Protein AF-A0A6G9YI70-F1 (afdb_monomer)

Secondary structure (DSSP, 8-state):
-------HHHHHHHHHHHHHHHHHHHHHHHHHHHHHHHH-S-S-SSHHHHHHHHHHHHHHHHHHHHHHHHHHHHHHHHHHHHHHHHHHHHHHHHHHHHHHHH--

Structure (mmCIF, N/CA/C/O backbone):
data_AF-A0A6G9YI70-F1
#
_entry.id   AF-A0A6G9YI70-F1
#
loop_
_atom_site.group_PDB
_atom_site.id
_atom_site.type_symbol
_atom_site.label_atom_id
_atom_site.label_alt_id
_atom_site.label_comp_id
_atom_site.label_asym_id
_atom_site.label_entity_id
_atom_site.label_seq_id
_atom_site.pdbx_PDB_ins_code
_atom_site.Cartn_x
_atom_site.Cartn_y
_atom_site.Cartn_z
_atom_site.occupancy
_atom_site.B_iso_or_equiv
_atom_site.auth_seq_id
_atom_site.auth_comp_id
_atom_site.auth_asym_id
_atom_site.auth_atom_id
_atom_site.pdbx_PDB_model_num
ATOM 1 N N . MET A 1 1 ? 35.871 8.168 -19.475 1.00 39.72 1 MET A N 1
ATOM 2 C CA . MET A 1 1 ? 34.399 8.209 -19.360 1.00 39.72 1 MET A CA 1
ATOM 3 C C . MET A 1 1 ? 33.957 6.850 -18.860 1.00 39.72 1 MET A C 1
ATOM 5 O O . MET A 1 1 ? 34.295 5.862 -19.496 1.00 39.72 1 MET A O 1
ATOM 9 N N . THR A 1 2 ? 33.308 6.770 -17.704 1.00 46.03 2 THR A N 1
ATOM 10 C CA . THR A 1 2 ? 32.694 5.522 -17.235 1.00 46.03 2 THR A CA 1
ATOM 11 C C . THR A 1 2 ? 31.414 5.303 -18.028 1.00 46.03 2 THR A C 1
ATOM 13 O O . THR A 1 2 ? 30.468 6.073 -17.879 1.00 46.03 2 THR A O 1
ATOM 16 N N . SER A 1 3 ? 31.412 4.303 -18.912 1.00 57.69 3 SER A N 1
ATOM 17 C CA . SER A 1 3 ? 30.183 3.831 -19.550 1.00 57.69 3 SER A CA 1
ATOM 18 C C . SER A 1 3 ? 29.286 3.262 -18.457 1.00 57.69 3 SER A C 1
ATOM 20 O O . SER A 1 3 ? 29.695 2.344 -17.747 1.00 57.69 3 SER A O 1
ATOM 22 N N . LEU A 1 4 ? 28.109 3.851 -18.268 1.00 60.78 4 LEU A N 1
ATOM 23 C CA . LEU A 1 4 ? 27.091 3.301 -17.385 1.00 60.78 4 LEU A CA 1
ATOM 24 C C . LEU A 1 4 ? 26.310 2.268 -18.200 1.00 60.78 4 LEU A C 1
ATOM 26 O O . LEU A 1 4 ? 25.411 2.637 -18.948 1.00 60.78 4 LEU A O 1
ATOM 30 N N . ASP A 1 5 ? 26.695 1.001 -18.084 1.00 69.88 5 ASP A N 1
ATOM 31 C CA . ASP A 1 5 ? 25.948 -0.110 -18.672 1.00 69.88 5 ASP A CA 1
ATOM 32 C C . ASP A 1 5 ? 24.808 -0.477 -17.711 1.00 69.88 5 ASP A C 1
ATOM 34 O O . ASP A 1 5 ? 25.028 -1.043 -16.636 1.00 69.88 5 ASP A O 1
ATOM 38 N N . VAL A 1 6 ? 23.597 -0.022 -18.027 1.00 74.69 6 VAL A N 1
ATOM 39 C CA . VAL A 1 6 ? 22.388 -0.293 -17.241 1.00 74.69 6 VAL A CA 1
ATOM 40 C C . VAL A 1 6 ? 21.609 -1.374 -17.962 1.00 74.69 6 VAL A C 1
ATOM 42 O O . VAL A 1 6 ? 21.166 -1.128 -19.074 1.00 74.69 6 VAL A O 1
ATOM 45 N N . ASP A 1 7 ? 21.364 -2.517 -17.317 1.00 86.25 7 ASP A N 1
ATOM 46 C CA . ASP A 1 7 ? 20.420 -3.525 -17.818 1.00 86.25 7 ASP A CA 1
ATOM 47 C C . ASP A 1 7 ? 18.972 -3.021 -17.601 1.00 86.25 7 ASP A C 1
ATOM 49 O O . ASP A 1 7 ? 18.471 -3.038 -16.464 1.00 86.25 7 ASP A O 1
ATOM 53 N N . PRO A 1 8 ? 18.259 -2.565 -18.654 1.00 85.88 8 PRO A N 1
ATOM 54 C CA . PRO A 1 8 ? 16.900 -2.049 -18.513 1.00 85.88 8 PRO A CA 1
ATOM 55 C C . PRO A 1 8 ? 15.917 -3.166 -18.152 1.00 85.88 8 PRO A C 1
ATOM 57 O O . PRO A 1 8 ? 14.897 -2.921 -17.507 1.00 85.88 8 PRO A O 1
ATOM 60 N N . GLU A 1 9 ? 16.215 -4.409 -18.532 1.00 86.19 9 GLU A N 1
ATOM 61 C CA . GLU A 1 9 ? 15.411 -5.564 -18.164 1.00 86.19 9 GLU A CA 1
ATOM 62 C C . GLU A 1 9 ? 15.560 -5.876 -16.672 1.00 86.19 9 GLU A C 1
ATOM 64 O O . GLU A 1 9 ? 14.557 -6.106 -15.996 1.00 86.19 9 GLU A O 1
ATOM 69 N N . ALA A 1 10 ? 16.773 -5.789 -16.113 1.00 86.69 10 ALA A N 1
ATOM 70 C CA . ALA A 1 10 ? 16.984 -5.900 -14.667 1.00 86.69 10 ALA A CA 1
ATOM 71 C C . ALA A 1 10 ? 16.209 -4.835 -13.886 1.00 86.69 10 ALA A C 1
ATOM 73 O O . ALA A 1 10 ? 15.570 -5.166 -12.885 1.00 86.69 10 ALA A O 1
ATOM 74 N N . LEU A 1 11 ? 16.203 -3.585 -14.357 1.00 87.31 11 LEU A N 1
ATOM 75 C CA . LEU A 1 11 ? 15.392 -2.528 -13.753 1.00 87.31 11 LEU A CA 1
ATOM 76 C C . LEU A 1 11 ? 13.898 -2.867 -13.816 1.00 87.31 11 LEU A C 1
ATOM 78 O O . LEU A 1 11 ? 13.222 -2.825 -12.787 1.00 87.31 11 LEU A O 1
ATOM 82 N N . ARG A 1 12 ? 13.372 -3.303 -14.966 1.00 88.06 12 ARG A N 1
ATOM 83 C CA . ARG A 1 12 ? 11.963 -3.728 -15.053 1.00 88.06 12 ARG A CA 1
ATOM 84 C C . ARG A 1 12 ? 11.659 -4.890 -14.114 1.00 88.06 12 ARG A C 1
ATOM 86 O O . ARG A 1 12 ? 10.643 -4.850 -13.429 1.00 88.06 12 ARG A O 1
ATOM 93 N N . ARG A 1 13 ? 12.558 -5.868 -13.980 1.00 89.56 13 ARG A N 1
ATOM 94 C CA . ARG A 1 13 ? 12.402 -6.978 -13.022 1.00 89.56 13 ARG A CA 1
ATOM 95 C C . ARG A 1 13 ? 12.361 -6.511 -11.563 1.00 89.56 13 ARG A C 1
ATOM 97 O O . ARG A 1 13 ? 11.747 -7.175 -10.739 1.00 89.56 13 ARG A O 1
ATOM 104 N N . THR A 1 14 ? 12.973 -5.377 -11.216 1.00 88.88 14 THR A N 1
A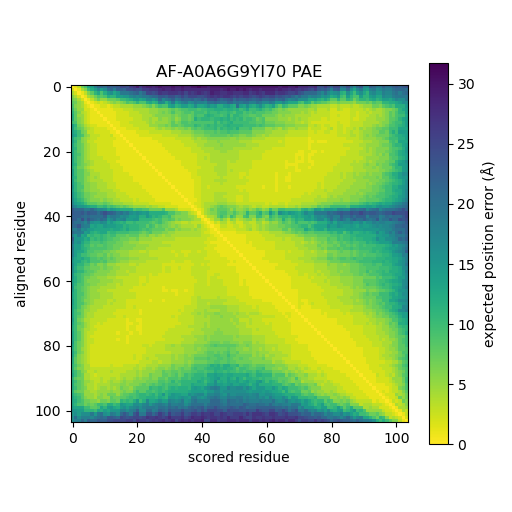TOM 105 C CA . THR A 1 14 ? 12.836 -4.817 -9.858 1.00 88.88 14 THR A CA 1
ATOM 106 C C . THR A 1 14 ? 11.483 -4.152 -9.596 1.00 88.88 14 THR A C 1
ATOM 108 O O . THR A 1 14 ? 11.103 -4.050 -8.432 1.00 88.88 14 THR A O 1
ATOM 111 N N . SER A 1 15 ? 10.722 -3.772 -10.633 1.00 90.75 15 SER A N 1
ATOM 112 C CA . SER A 1 15 ? 9.377 -3.193 -10.466 1.00 90.75 15 SER A CA 1
ATOM 113 C C . SER A 1 15 ? 8.406 -4.159 -9.782 1.00 90.75 15 SER A C 1
ATOM 115 O O . SER A 1 15 ? 7.712 -3.753 -8.853 1.00 90.75 15 SER A O 1
ATOM 117 N N . SER A 1 16 ? 8.466 -5.454 -10.118 1.00 91.00 16 SER A N 1
ATOM 118 C CA . SER A 1 16 ? 7.593 -6.470 -9.519 1.00 91.00 16 SER A CA 1
ATOM 119 C C . SER A 1 16 ? 7.782 -6.588 -8.006 1.00 91.00 16 SER A C 1
ATOM 121 O O . SER A 1 16 ? 6.828 -6.830 -7.282 1.00 91.00 16 SER A O 1
ATOM 123 N N . ARG A 1 17 ? 8.997 -6.344 -7.494 1.00 93.38 17 ARG A N 1
ATOM 124 C CA . ARG A 1 17 ? 9.261 -6.358 -6.045 1.00 93.38 17 ARG A CA 1
ATOM 125 C C . ARG A 1 17 ? 8.576 -5.201 -5.320 1.00 93.38 17 ARG A C 1
ATOM 127 O O . ARG A 1 17 ? 8.205 -5.341 -4.157 1.00 93.38 17 ARG A O 1
ATOM 134 N N . PHE A 1 18 ? 8.430 -4.056 -5.984 1.00 94.81 18 PHE A N 1
ATOM 135 C CA . PHE A 1 18 ? 7.665 -2.937 -5.440 1.00 94.81 18 PHE A CA 1
ATOM 136 C C . PHE A 1 18 ? 6.164 -3.225 -5.478 1.00 94.81 18 PHE A C 1
ATOM 138 O O . PHE A 1 18 ? 5.471 -2.891 -4.518 1.00 94.81 18 PHE A O 1
ATOM 145 N N . ASP A 1 19 ? 5.679 -3.905 -6.516 1.00 92.00 19 ASP A N 1
ATOM 146 C CA . ASP A 1 19 ? 4.285 -4.352 -6.588 1.00 92.00 19 ASP A CA 1
ATOM 147 C C . ASP A 1 19 ? 3.963 -5.391 -5.500 1.00 92.00 19 ASP A C 1
ATOM 149 O O . ASP A 1 19 ? 2.936 -5.282 -4.828 1.00 92.00 19 ASP A O 1
ATOM 153 N N . ASP A 1 20 ? 4.873 -6.333 -5.235 1.00 95.19 20 ASP A N 1
ATOM 154 C CA . ASP A 1 20 ? 4.745 -7.310 -4.145 1.00 95.19 20 ASP A CA 1
ATOM 155 C C . ASP A 1 20 ? 4.669 -6.622 -2.770 1.00 95.19 20 ASP A C 1
ATOM 157 O O . ASP A 1 20 ? 3.835 -6.964 -1.919 1.00 95.19 20 ASP A O 1
ATOM 161 N N . ALA A 1 21 ? 5.515 -5.611 -2.547 1.00 96.06 21 ALA A N 1
ATOM 162 C CA . ALA A 1 21 ? 5.489 -4.807 -1.328 1.00 96.06 21 ALA A CA 1
ATOM 163 C C . ALA A 1 21 ? 4.177 -4.014 -1.204 1.00 96.06 21 ALA A C 1
ATOM 165 O O . ALA A 1 21 ? 3.558 -4.020 -0.139 1.00 96.06 21 ALA A O 1
ATOM 166 N N . ALA A 1 22 ? 3.711 -3.386 -2.290 1.00 96.00 22 ALA A N 1
ATOM 167 C CA . ALA A 1 22 ? 2.434 -2.675 -2.321 1.00 96.00 22 ALA A CA 1
ATOM 168 C C . ALA A 1 22 ? 1.258 -3.612 -1.996 1.00 96.00 22 ALA A C 1
ATOM 170 O O . ALA A 1 22 ? 0.409 -3.272 -1.170 1.00 96.00 22 ALA A O 1
ATOM 171 N N . SER A 1 23 ? 1.249 -4.816 -2.576 1.00 95.94 23 SER A N 1
ATOM 172 C CA . SER A 1 23 ? 0.247 -5.856 -2.318 1.00 95.94 23 SER A CA 1
ATOM 173 C C . SER A 1 23 ? 0.249 -6.300 -0.852 1.00 95.94 23 SER A C 1
ATOM 175 O O . SER A 1 23 ? -0.803 -6.380 -0.215 1.00 95.94 23 SER A O 1
ATOM 177 N N . THR A 1 24 ? 1.435 -6.488 -0.268 1.00 97.69 24 THR A N 1
ATOM 178 C CA . THR A 1 24 ? 1.585 -6.827 1.156 1.00 97.69 24 THR A CA 1
ATOM 179 C C . THR A 1 24 ? 0.994 -5.739 2.058 1.00 97.69 24 THR A C 1
ATOM 181 O O . THR A 1 24 ? 0.257 -6.044 2.999 1.00 97.69 24 THR A O 1
ATOM 184 N N . VAL A 1 25 ? 1.262 -4.464 1.758 1.00 97.44 25 VAL A N 1
ATOM 185 C CA . VAL A 1 25 ? 0.698 -3.331 2.511 1.00 97.44 25 VAL A CA 1
ATOM 186 C C . VAL A 1 25 ? -0.823 -3.257 2.341 1.00 97.44 25 VAL A C 1
ATOM 188 O O . VAL A 1 25 ? -1.534 -3.065 3.326 1.00 97.44 25 VAL A O 1
ATOM 1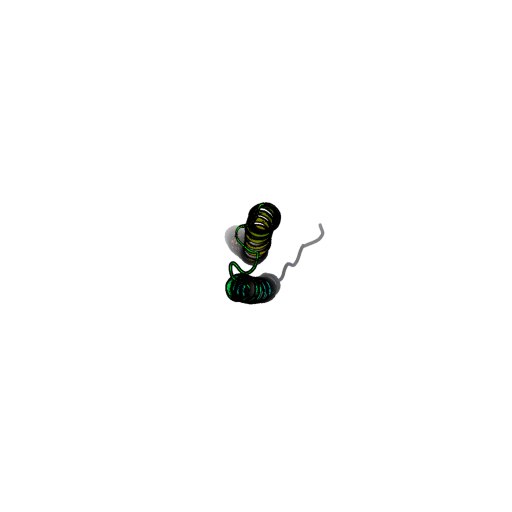91 N N . ALA A 1 26 ? -1.344 -3.475 1.132 1.00 96.25 26 ALA A N 1
ATOM 192 C CA . ALA A 1 26 ? -2.784 -3.482 0.868 1.00 96.25 26 ALA A CA 1
ATOM 193 C C . ALA A 1 26 ? -3.515 -4.621 1.608 1.00 96.25 26 ALA A C 1
ATOM 195 O O . ALA A 1 26 ? -4.608 -4.425 2.153 1.00 96.25 26 ALA A O 1
ATOM 196 N N . ALA A 1 27 ? -2.900 -5.802 1.693 1.00 97.12 27 ALA A N 1
ATOM 197 C CA . ALA A 1 27 ? -3.425 -6.920 2.472 1.00 97.12 27 ALA A CA 1
ATOM 198 C C . ALA A 1 27 ? -3.447 -6.599 3.977 1.00 97.12 27 ALA A C 1
ATOM 200 O O . ALA A 1 27 ? -4.452 -6.837 4.652 1.00 97.12 27 ALA A O 1
ATOM 201 N N . ALA A 1 28 ? -2.374 -5.997 4.501 1.00 96.56 28 ALA A N 1
ATOM 202 C CA . ALA A 1 28 ? -2.314 -5.551 5.891 1.00 96.56 28 ALA A CA 1
ATOM 203 C C . ALA A 1 28 ? -3.370 -4.474 6.200 1.00 96.56 28 ALA A C 1
ATOM 205 O O . ALA A 1 28 ? -4.043 -4.558 7.227 1.00 96.56 28 ALA A O 1
ATOM 206 N N . LEU A 1 29 ? -3.574 -3.514 5.291 1.00 96.50 29 LEU A N 1
ATOM 207 C CA . LEU A 1 29 ? -4.626 -2.500 5.396 1.00 96.50 29 LEU A CA 1
ATOM 208 C C . LEU A 1 29 ? -6.019 -3.132 5.453 1.00 96.50 29 LEU A C 1
ATOM 210 O O . LEU A 1 29 ? -6.837 -2.753 6.288 1.00 96.50 29 LEU A O 1
ATOM 214 N N . THR A 1 30 ? -6.278 -4.115 4.591 1.00 96.81 30 THR A N 1
ATOM 215 C CA . THR A 1 30 ? -7.554 -4.843 4.567 1.00 96.81 30 THR A CA 1
ATOM 216 C C . THR A 1 30 ? -7.805 -5.547 5.899 1.00 96.81 30 THR A C 1
ATOM 218 O O . THR A 1 30 ? -8.883 -5.413 6.475 1.00 96.81 30 THR A O 1
ATOM 221 N N . LYS A 1 31 ? -6.789 -6.232 6.437 1.00 96.56 31 LYS A N 1
ATOM 222 C CA . LYS A 1 31 ? -6.872 -6.896 7.743 1.00 96.56 31 LYS A CA 1
ATOM 223 C C . LYS A 1 31 ? -7.099 -5.906 8.888 1.00 96.56 31 LYS A C 1
ATOM 225 O O . LYS A 1 31 ? -7.873 -6.195 9.800 1.00 96.56 31 LYS A O 1
ATOM 230 N N . LEU A 1 32 ? -6.441 -4.746 8.849 1.00 94.75 32 LEU A N 1
ATOM 231 C CA . LEU A 1 32 ? -6.639 -3.696 9.844 1.00 94.75 32 LEU A CA 1
ATOM 232 C C . LEU A 1 32 ? -8.081 -3.176 9.816 1.00 94.75 32 LEU A C 1
ATOM 234 O O . LEU A 1 32 ? -8.706 -3.142 10.870 1.00 94.75 32 LEU A O 1
ATOM 238 N N . ARG A 1 33 ? -8.632 -2.860 8.633 1.00 94.75 33 ARG A N 1
ATOM 239 C CA . ARG A 1 33 ? -10.044 -2.448 8.483 1.00 94.75 33 ARG A CA 1
ATOM 240 C C . ARG A 1 33 ? -10.994 -3.471 9.095 1.00 94.75 33 ARG A C 1
ATOM 242 O O . ARG A 1 33 ? -11.754 -3.130 9.987 1.00 94.75 33 ARG A O 1
ATOM 249 N N . GLN A 1 34 ? -10.853 -4.739 8.713 1.00 94.62 34 GLN A N 1
ATOM 250 C CA . GLN A 1 34 ? -11.684 -5.823 9.247 1.00 94.62 34 GLN A CA 1
ATOM 251 C C . GLN A 1 34 ? -11.609 -5.934 10.774 1.00 94.62 34 GLN A C 1
ATOM 253 O O . GLN A 1 34 ? -12.611 -6.211 11.422 1.00 94.62 34 GLN A O 1
ATOM 258 N N . THR A 1 35 ? -10.424 -5.725 11.353 1.00 93.19 35 THR A N 1
ATOM 259 C CA . THR A 1 35 ? -10.232 -5.797 12.808 1.00 93.19 35 THR A CA 1
ATOM 260 C C . THR A 1 35 ? -10.910 -4.628 13.523 1.00 93.19 35 THR A C 1
ATOM 262 O O . THR A 1 35 ? -11.518 -4.830 14.570 1.00 93.19 35 THR A O 1
ATOM 265 N N . LEU A 1 36 ? -10.821 -3.421 12.957 1.00 90.81 36 LEU A N 1
ATOM 266 C CA . LEU A 1 36 ? -11.483 -2.227 13.487 1.00 90.81 36 LEU A CA 1
ATOM 267 C C . LEU A 1 36 ? -13.011 -2.362 13.393 1.00 90.81 36 LEU A C 1
ATOM 269 O O . LEU A 1 36 ? -13.702 -2.155 14.387 1.00 90.81 36 LEU A O 1
ATOM 273 N N . ASP A 1 37 ? -13.521 -2.803 12.241 1.00 87.50 37 ASP A N 1
ATOM 274 C CA . ASP A 1 37 ? -14.956 -2.990 12.000 1.00 87.50 37 ASP A CA 1
ATOM 275 C C . ASP A 1 37 ? -15.554 -4.073 12.913 1.00 87.50 37 ASP A C 1
ATOM 277 O O . ASP A 1 37 ? -16.665 -3.924 13.420 1.00 87.50 37 ASP A O 1
ATOM 281 N N . ALA A 1 38 ? -14.806 -5.153 13.173 1.00 87.31 38 ALA A N 1
ATOM 282 C CA . ALA A 1 38 ? -15.222 -6.208 14.095 1.00 87.31 38 ALA A CA 1
ATOM 283 C C . ALA A 1 38 ? -15.295 -5.739 15.559 1.00 87.31 38 ALA A C 1
ATOM 285 O O . ALA A 1 38 ? -16.029 -6.332 16.349 1.00 87.31 38 ALA A O 1
ATOM 286 N N . GLY A 1 39 ? -14.537 -4.699 15.926 1.00 76.44 39 GLY A N 1
ATOM 287 C CA . GLY A 1 39 ? -14.561 -4.109 17.265 1.00 76.44 39 GLY A CA 1
ATOM 288 C C . GLY A 1 39 ? -15.853 -3.346 17.571 1.00 76.44 39 GLY A C 1
ATOM 289 O O . GLY A 1 39 ? -16.300 -3.362 18.718 1.00 76.44 39 GLY A O 1
ATOM 290 N N . GLY A 1 40 ? -16.475 -2.742 16.551 1.00 72.62 40 GLY A N 1
ATOM 291 C CA . GLY A 1 40 ? -17.751 -2.026 16.646 1.00 72.62 40 GLY A CA 1
ATOM 292 C C . GLY A 1 40 ? -17.817 -0.938 17.732 1.00 72.62 40 GLY A C 1
ATOM 293 O O . GLY A 1 40 ? -16.830 -0.582 18.373 1.00 72.62 40 GLY A O 1
ATOM 294 N N . GLU A 1 41 ? -19.017 -0.404 17.966 1.00 74.62 41 GLU A N 1
ATOM 295 C CA . GLU A 1 41 ? -19.282 0.577 19.028 1.00 74.62 41 GLU A CA 1
ATOM 296 C C . GLU A 1 41 ? -19.588 -0.124 20.365 1.00 74.62 41 GLU A C 1
ATOM 298 O O . GLU A 1 41 ? -20.729 -0.178 20.821 1.00 74.62 41 GLU A O 1
ATOM 303 N N . CYS A 1 42 ? -18.568 -0.702 21.006 1.00 81.44 42 CYS A N 1
ATOM 304 C CA . CYS A 1 42 ? -18.712 -1.404 22.293 1.00 81.44 42 CYS A CA 1
ATOM 305 C C . CYS A 1 42 ? -18.410 -0.532 23.530 1.00 81.44 42 CYS A C 1
ATOM 307 O O . CYS A 1 42 ? -18.343 -1.034 24.651 1.00 81.44 42 CYS A O 1
ATOM 309 N N . TRP A 1 43 ? -18.236 0.778 23.343 1.00 88.25 43 TRP A N 1
ATOM 310 C CA . TRP A 1 43 ? -17.625 1.680 24.330 1.00 88.25 43 TRP A CA 1
ATOM 311 C C . TRP A 1 43 ? -18.603 2.265 25.359 1.00 88.25 43 TRP A C 1
ATOM 313 O O . TRP A 1 43 ? -18.162 2.861 26.336 1.00 88.25 43 TRP A O 1
ATOM 323 N N . GLY A 1 44 ? -19.913 2.084 25.168 1.00 86.81 44 GLY A N 1
ATOM 324 C CA . GLY A 1 44 ? -20.955 2.656 26.026 1.00 86.81 44 GLY A CA 1
ATOM 325 C C . GLY A 1 44 ? -21.355 4.084 25.638 1.00 86.81 44 GLY A C 1
ATOM 326 O O . GLY A 1 44 ? -20.641 4.792 24.932 1.00 86.81 44 GLY A O 1
ATOM 327 N N . THR A 1 45 ? -22.540 4.508 26.083 1.00 90.31 45 THR A N 1
ATOM 328 C CA . THR A 1 45 ? -23.113 5.829 25.756 1.00 90.31 45 THR A CA 1
ATOM 329 C C . THR A 1 45 ? -22.845 6.890 26.824 1.00 90.31 45 THR A C 1
ATOM 331 O O . THR A 1 45 ? -23.350 8.009 26.710 1.00 90.31 45 THR A O 1
ATOM 334 N N . ASP A 1 46 ? -22.111 6.547 27.884 1.00 94.75 46 ASP A N 1
ATOM 335 C CA . ASP A 1 46 ? -21.729 7.473 28.945 1.00 94.75 46 ASP A CA 1
ATOM 336 C C . ASP A 1 46 ? -20.596 8.411 28.490 1.00 94.75 46 ASP A C 1
ATOM 338 O O . ASP A 1 46 ? -20.040 8.288 27.397 1.00 94.75 46 ASP A O 1
ATOM 342 N N . ALA A 1 47 ? -20.261 9.399 29.324 1.00 94.62 47 ALA A N 1
ATOM 343 C CA . ALA A 1 47 ? -19.250 10.394 28.969 1.00 94.62 47 ALA A CA 1
ATOM 344 C C . ALA A 1 47 ? -17.873 9.762 28.683 1.00 94.62 47 ALA A C 1
ATOM 346 O O . ALA A 1 47 ? -17.145 10.247 27.817 1.00 94.62 47 ALA A O 1
ATOM 347 N N . ALA A 1 48 ? -17.527 8.680 29.387 1.00 93.75 48 ALA A N 1
ATOM 348 C CA . ALA A 1 48 ? -16.283 7.951 29.170 1.00 93.75 48 ALA A CA 1
ATOM 349 C C . ALA A 1 48 ? -16.292 7.215 27.821 1.00 93.75 48 ALA A C 1
ATOM 351 O O . ALA A 1 48 ? -15.343 7.361 27.047 1.00 93.75 48 ALA A O 1
ATOM 352 N N . GLY A 1 49 ? -17.374 6.500 27.508 1.00 93.50 49 GLY A N 1
ATOM 353 C CA . GLY A 1 49 ? -17.554 5.794 26.244 1.00 93.50 49 GLY A CA 1
ATOM 354 C C . GLY A 1 49 ? -17.528 6.715 25.031 1.00 93.50 49 GLY A C 1
ATOM 355 O O . GLY A 1 49 ? -16.794 6.460 24.077 1.00 93.50 49 GLY A O 1
ATOM 356 N N . GLN A 1 50 ? -18.223 7.854 25.095 1.00 93.31 50 GLN A N 1
ATOM 357 C CA . GLN 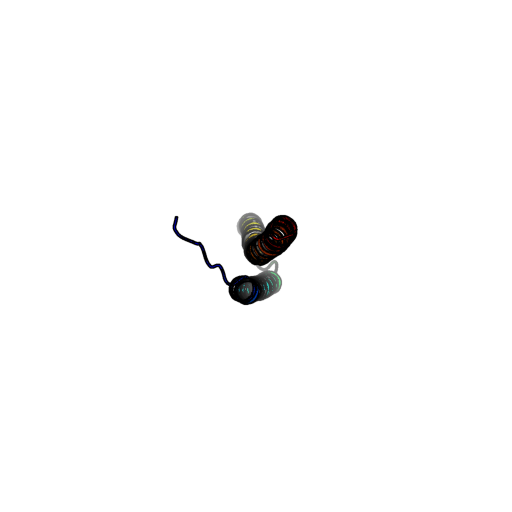A 1 50 ? -18.205 8.849 24.016 1.00 93.31 50 GLN A CA 1
ATOM 358 C C . GLN A 1 50 ? -16.818 9.483 23.820 1.00 93.31 50 GLN A C 1
ATOM 360 O O . GLN A 1 50 ? -16.382 9.700 22.687 1.00 93.31 50 GLN A O 1
ATOM 365 N N . ALA A 1 51 ? -16.102 9.775 24.913 1.00 93.88 51 ALA A N 1
ATOM 366 C CA . ALA A 1 51 ? -14.747 10.317 24.837 1.00 93.88 51 ALA A CA 1
ATOM 367 C C . ALA A 1 51 ? -13.760 9.306 24.236 1.00 93.88 51 ALA A C 1
ATOM 369 O O . ALA A 1 51 ? -12.885 9.689 23.455 1.00 93.88 51 ALA A O 1
ATOM 370 N N . PHE A 1 52 ? -13.911 8.023 24.575 1.00 92.44 52 PHE A N 1
ATOM 371 C CA . PHE A 1 52 ? -13.129 6.952 23.973 1.00 92.44 52 PHE A CA 1
ATOM 372 C C . PHE A 1 52 ? -13.423 6.834 22.475 1.00 92.44 52 PHE A C 1
ATOM 374 O O . PHE A 1 52 ? -12.484 6.921 21.685 1.00 92.44 52 PHE A O 1
ATOM 381 N N . ALA A 1 53 ? -14.700 6.708 22.092 1.00 91.75 53 ALA A N 1
ATOM 382 C CA . ALA A 1 53 ? -15.130 6.544 20.702 1.00 91.75 53 ALA A CA 1
ATOM 383 C C . ALA A 1 53 ? -14.538 7.636 19.803 1.00 91.75 53 ALA A C 1
ATOM 385 O O . ALA A 1 53 ? -13.841 7.338 18.836 1.00 91.75 53 ALA A O 1
ATOM 386 N N . LYS A 1 54 ? -14.669 8.904 20.214 1.00 91.44 54 LYS A N 1
ATOM 387 C CA . LYS A 1 54 ? -14.118 10.050 19.481 1.00 91.44 54 LYS A CA 1
ATOM 388 C C . LYS A 1 54 ? -12.616 9.921 19.203 1.00 91.44 54 LYS A C 1
ATOM 390 O O . LYS A 1 54 ? -12.172 10.179 18.088 1.00 91.44 54 LYS A O 1
ATOM 395 N N . ASN A 1 55 ? -11.822 9.578 20.216 1.00 92.44 55 ASN A N 1
ATOM 396 C CA . ASN A 1 55 ? -10.368 9.490 20.061 1.00 92.44 55 ASN A CA 1
ATOM 397 C C . ASN A 1 55 ? -9.960 8.241 19.271 1.00 92.44 55 ASN A C 1
ATOM 399 O O . ASN A 1 55 ? -9.041 8.297 18.454 1.00 92.44 55 ASN A O 1
ATOM 403 N N . TYR A 1 56 ? -10.643 7.124 19.518 1.00 92.25 56 TYR A N 1
ATOM 404 C CA . TYR A 1 56 ? -10.389 5.854 18.858 1.00 92.25 56 TYR A CA 1
ATOM 405 C C . TYR A 1 56 ? -10.686 5.928 17.359 1.00 92.25 56 TYR A C 1
ATOM 407 O O . TYR A 1 56 ? -9.818 5.590 16.560 1.00 92.25 56 TYR A O 1
ATOM 415 N N . GLU A 1 57 ? -11.859 6.431 16.972 1.00 91.62 57 GLU A N 1
ATOM 416 C CA . GLU A 1 57 ? -12.276 6.562 15.571 1.00 91.62 57 GLU A CA 1
ATOM 417 C C . GLU A 1 57 ? -11.333 7.473 14.781 1.00 91.62 57 GLU A C 1
ATOM 419 O O . GLU A 1 57 ? -10.881 7.108 13.696 1.00 91.62 57 GLU A O 1
ATOM 424 N N . GLN A 1 58 ? -10.948 8.619 15.353 1.00 93.06 58 GLN A N 1
ATOM 425 C CA . GLN A 1 58 ? -9.997 9.532 14.715 1.00 93.06 58 GLN A CA 1
ATOM 426 C C . GLN A 1 58 ? -8.625 8.883 14.507 1.00 93.06 58 GLN A C 1
ATOM 428 O O . GLN A 1 58 ? -8.023 9.017 13.438 1.00 93.06 58 GLN A O 1
ATOM 433 N N . ALA A 1 59 ? -8.118 8.169 15.515 1.00 93.44 59 ALA A N 1
ATOM 434 C CA . ALA A 1 59 ? -6.845 7.464 15.410 1.00 93.44 59 ALA A CA 1
ATOM 435 C C . ALA A 1 59 ? -6.915 6.308 14.397 1.00 93.44 59 ALA A C 1
ATOM 437 O O . ALA A 1 59 ? -5.978 6.117 13.617 1.00 93.44 59 ALA A O 1
ATOM 438 N N . ALA A 1 60 ? -8.027 5.570 14.377 1.00 94.00 60 ALA A N 1
ATOM 439 C CA . ALA A 1 60 ? -8.284 4.489 13.435 1.00 94.00 60 ALA A CA 1
ATOM 440 C C . ALA A 1 60 ? -8.309 5.006 11.989 1.00 94.00 60 ALA A C 1
ATOM 442 O O . ALA A 1 60 ? -7.580 4.491 11.139 1.00 94.00 60 ALA A O 1
ATOM 443 N N . GLU A 1 61 ? -9.064 6.073 11.715 1.00 93.94 61 GLU A N 1
ATOM 444 C CA . GLU A 1 61 ? -9.135 6.696 10.391 1.00 93.94 61 GLU A CA 1
ATOM 445 C C . GLU A 1 61 ? -7.761 7.216 9.934 1.00 93.94 61 GLU A C 1
ATOM 447 O O . GLU A 1 61 ? -7.319 6.937 8.812 1.00 93.94 61 GLU A O 1
ATOM 452 N N . ALA A 1 62 ? -7.035 7.913 10.816 1.00 95.06 62 ALA A N 1
ATOM 453 C CA . ALA A 1 62 ? -5.697 8.419 10.519 1.00 95.06 62 ALA A CA 1
ATOM 454 C C . ALA A 1 62 ? -4.700 7.286 10.212 1.00 95.06 62 ALA A C 1
ATOM 456 O O . ALA A 1 62 ? -3.898 7.393 9.274 1.00 95.06 62 ALA A O 1
ATOM 457 N N . GLY A 1 63 ? -4.765 6.183 10.964 1.00 94.38 63 GLY A N 1
ATOM 458 C CA . GLY A 1 63 ? -3.946 4.992 10.740 1.00 94.38 63 GLY A CA 1
ATOM 459 C C . GLY A 1 63 ? -4.240 4.329 9.394 1.00 94.38 63 GLY A C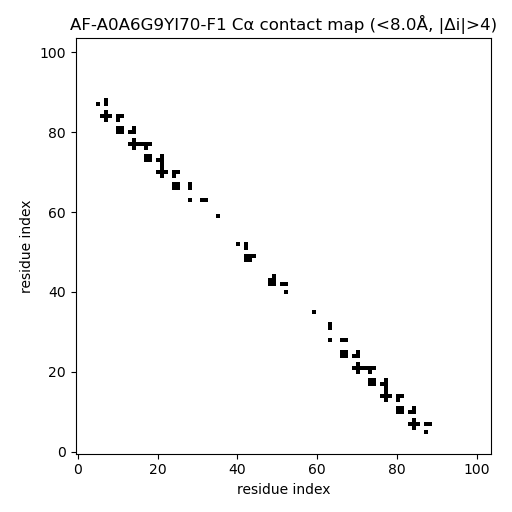 1
ATOM 460 O O . GLY A 1 63 ? -3.317 4.079 8.614 1.00 94.38 63 GLY A O 1
ATOM 461 N N . LEU A 1 64 ? -5.522 4.122 9.078 1.00 95.38 64 LEU A N 1
ATOM 462 C CA . LEU A 1 64 ? -5.962 3.557 7.799 1.00 95.38 64 LEU A CA 1
ATOM 463 C C . LEU A 1 64 ? -5.477 4.393 6.612 1.00 95.38 64 LEU A C 1
ATOM 465 O O . LEU A 1 64 ? -4.918 3.845 5.662 1.00 95.38 64 LEU A O 1
ATOM 469 N N . LYS A 1 65 ? -5.631 5.719 6.680 1.00 95.06 65 LYS A N 1
ATOM 470 C CA . LYS A 1 65 ? -5.185 6.639 5.625 1.00 95.06 65 LYS A CA 1
ATOM 471 C C . LYS A 1 65 ? -3.666 6.629 5.437 1.00 95.06 65 LYS A C 1
ATOM 473 O O . LYS A 1 65 ? -3.180 6.705 4.310 1.00 95.06 65 LYS A O 1
ATOM 478 N N . SER A 1 66 ? -2.912 6.525 6.529 1.00 94.25 66 SER A N 1
ATOM 479 C CA . SER A 1 66 ? -1.445 6.496 6.482 1.00 94.25 66 SER A CA 1
ATOM 480 C C . SER A 1 66 ? -0.922 5.227 5.802 1.00 94.25 66 SER A C 1
ATOM 482 O O . SER A 1 66 ? -0.020 5.297 4.967 1.00 94.25 66 SER A O 1
ATOM 484 N N . ILE A 1 67 ? -1.513 4.071 6.118 1.00 94.56 67 ILE A N 1
ATOM 485 C CA . ILE A 1 67 ? -1.124 2.781 5.530 1.00 94.56 67 ILE A CA 1
ATOM 486 C C . ILE A 1 67 ? -1.550 2.698 4.057 1.00 94.56 67 ILE A C 1
ATOM 488 O O . ILE A 1 67 ? -0.779 2.221 3.226 1.00 94.56 67 ILE A O 1
ATOM 492 N N . ASP A 1 68 ? -2.730 3.216 3.709 1.00 92.94 68 ASP A N 1
ATOM 493 C CA . ASP A 1 68 ? -3.183 3.331 2.315 1.00 92.94 68 ASP A CA 1
ATOM 494 C C . ASP A 1 68 ? -2.206 4.160 1.464 1.00 92.94 68 ASP A C 1
ATOM 496 O O . ASP A 1 68 ? -1.771 3.736 0.389 1.00 92.94 68 ASP A O 1
ATOM 500 N N . GLY A 1 69 ? -1.747 5.295 2.004 1.00 94.50 69 GLY A N 1
ATOM 501 C CA . GLY A 1 69 ? -0.724 6.121 1.368 1.00 94.50 69 GLY A CA 1
ATOM 502 C C . GLY A 1 69 ? 0.585 5.370 1.102 1.00 94.50 69 GLY A C 1
ATOM 503 O O . GLY A 1 69 ? 1.193 5.557 0.046 1.00 94.50 69 GLY A O 1
ATOM 504 N N . LEU A 1 70 ? 1.002 4.488 2.016 1.00 94.81 70 LEU A N 1
ATOM 505 C CA . LEU A 1 70 ? 2.227 3.699 1.873 1.00 94.81 70 LEU A CA 1
ATOM 506 C C . LEU A 1 70 ? 2.146 2.691 0.716 1.00 94.81 70 LEU A C 1
ATOM 508 O O . LEU A 1 70 ? 3.109 2.573 -0.044 1.00 94.81 70 LEU A O 1
ATOM 512 N N . ALA A 1 71 ? 1.009 2.011 0.532 1.00 93.50 71 ALA A N 1
ATOM 513 C CA . ALA A 1 71 ? 0.813 1.123 -0.618 1.00 93.50 71 ALA A CA 1
ATOM 514 C C . ALA A 1 71 ? 0.975 1.897 -1.938 1.00 93.50 71 ALA A C 1
ATOM 516 O O . ALA A 1 71 ? 1.721 1.482 -2.827 1.00 93.50 71 ALA A O 1
ATOM 517 N N . GLY A 1 72 ? 0.368 3.086 -2.020 1.00 92.38 72 GLY A N 1
ATOM 518 C CA . GLY A 1 72 ? 0.497 3.965 -3.182 1.00 92.38 72 GLY A CA 1
ATOM 519 C C . GLY A 1 72 ? 1.929 4.449 -3.448 1.00 92.38 72 GLY A C 1
ATOM 520 O O . GLY A 1 72 ? 2.297 4.659 -4.605 1.00 92.38 72 GLY A O 1
ATOM 521 N N . VAL A 1 73 ? 2.760 4.619 -2.412 1.00 96.19 73 VAL A N 1
ATOM 522 C CA . VAL A 1 73 ? 4.186 4.963 -2.570 1.00 96.19 73 VAL A CA 1
ATOM 523 C C . VAL A 1 73 ? 4.953 3.829 -3.248 1.00 96.19 73 VAL A C 1
ATOM 525 O O . VAL A 1 73 ? 5.705 4.097 -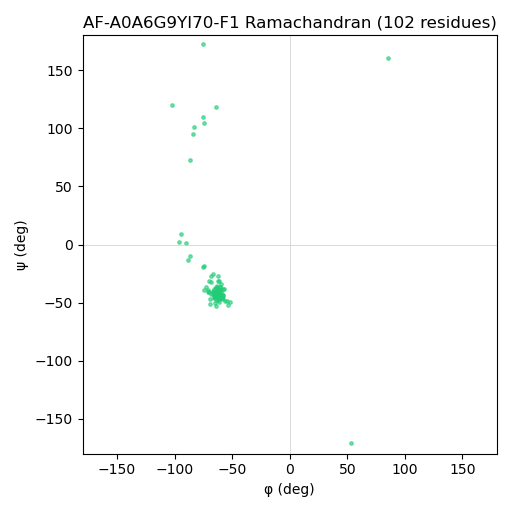4.186 1.00 96.19 73 VAL A O 1
ATOM 528 N N . PHE A 1 74 ? 4.743 2.578 -2.832 1.00 95.62 74 PHE A N 1
ATOM 529 C CA . PHE A 1 74 ? 5.419 1.430 -3.441 1.00 95.62 74 PHE A CA 1
ATOM 530 C C . PHE A 1 74 ? 5.044 1.256 -4.916 1.00 95.62 74 PHE A C 1
ATOM 532 O O . PHE A 1 74 ? 5.938 1.155 -5.755 1.00 95.62 74 PHE A O 1
ATOM 539 N N . THR A 1 75 ? 3.759 1.362 -5.266 1.00 93.75 75 THR A N 1
ATOM 540 C CA . THR A 1 75 ? 3.318 1.331 -6.672 1.00 93.75 75 THR A CA 1
ATOM 541 C C . THR A 1 75 ? 3.981 2.432 -7.509 1.00 93.75 75 THR A C 1
ATOM 543 O O . THR A 1 75 ? 4.458 2.187 -8.618 1.00 93.75 75 THR A O 1
ATOM 546 N N . LYS A 1 76 ? 4.071 3.660 -6.977 1.00 95.56 7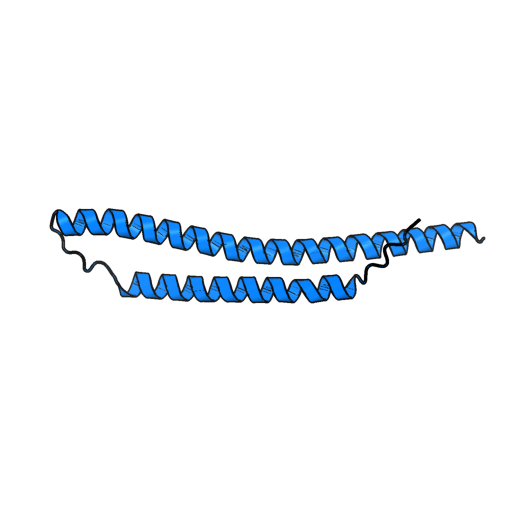6 LYS A N 1
ATOM 547 C CA . LYS A 1 76 ? 4.738 4.774 -7.673 1.00 95.56 76 LYS A CA 1
ATOM 548 C C . LYS A 1 76 ? 6.230 4.520 -7.876 1.00 95.56 76 LYS A C 1
ATOM 550 O O . LYS A 1 76 ? 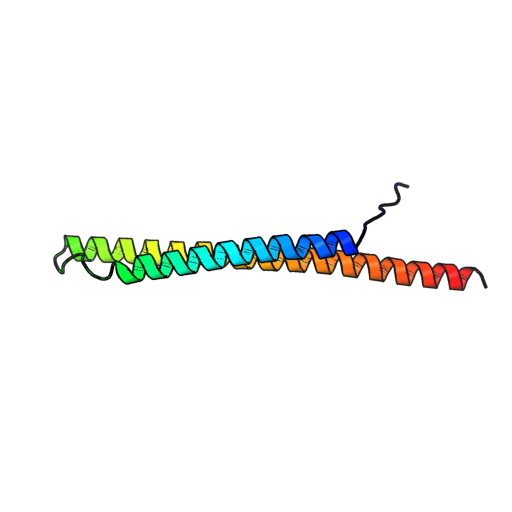6.767 4.898 -8.915 1.00 95.56 76 LYS A O 1
ATOM 555 N N . LEU A 1 77 ? 6.892 3.891 -6.908 1.00 94.69 77 LEU A N 1
ATOM 556 C CA . LEU A 1 77 ? 8.308 3.558 -7.007 1.00 94.69 77 LEU A CA 1
ATOM 557 C C . LEU A 1 77 ? 8.560 2.482 -8.074 1.00 94.69 77 LEU A C 1
ATOM 559 O O . LEU A 1 77 ? 9.454 2.660 -8.900 1.00 94.69 77 LEU A O 1
ATOM 563 N N . GLY A 1 78 ? 7.720 1.443 -8.138 1.00 94.62 78 GLY A N 1
ATOM 564 C CA . GLY A 1 78 ? 7.759 0.443 -9.211 1.00 94.62 78 GLY A CA 1
ATOM 565 C C . GLY A 1 78 ? 7.620 1.076 -10.599 1.00 94.62 78 GLY A C 1
ATOM 566 O O . GLY A 1 78 ? 8.470 0.871 -11.469 1.00 94.62 78 GLY A O 1
ATOM 567 N N . ALA A 1 79 ? 6.622 1.946 -10.775 1.00 94.88 79 ALA A N 1
ATOM 568 C CA . ALA A 1 79 ? 6.408 2.673 -12.027 1.00 94.88 79 ALA A CA 1
ATOM 569 C C . ALA A 1 79 ? 7.581 3.603 -12.395 1.00 94.88 79 ALA A C 1
ATOM 571 O O . ALA A 1 79 ? 7.948 3.716 -13.567 1.00 94.88 79 ALA A O 1
ATOM 572 N N . ALA A 1 80 ? 8.194 4.265 -11.409 1.00 94.50 80 ALA A N 1
ATOM 573 C CA . ALA A 1 80 ? 9.342 5.136 -11.640 1.00 94.50 80 ALA A CA 1
ATOM 574 C C . ALA A 1 80 ? 10.548 4.357 -12.182 1.00 94.50 80 ALA A C 1
ATOM 576 O O . ALA A 1 80 ? 11.215 4.831 -13.102 1.00 94.50 80 ALA A O 1
ATOM 577 N N . VAL A 1 81 ? 10.800 3.152 -11.665 1.00 93.12 81 VAL A N 1
ATOM 578 C CA . VAL A 1 81 ? 11.896 2.302 -12.143 1.00 93.12 81 VAL A CA 1
ATOM 579 C C . VAL A 1 81 ? 11.667 1.841 -13.585 1.00 93.12 81 VAL A C 1
ATOM 581 O O . VAL A 1 81 ? 12.593 1.907 -14.395 1.00 93.12 81 VAL A O 1
ATOM 584 N N . VAL A 1 82 ? 10.436 1.457 -13.943 1.00 93.56 82 VAL A N 1
ATOM 585 C CA . VAL A 1 82 ? 10.082 1.127 -15.338 1.00 93.56 82 VAL A CA 1
ATO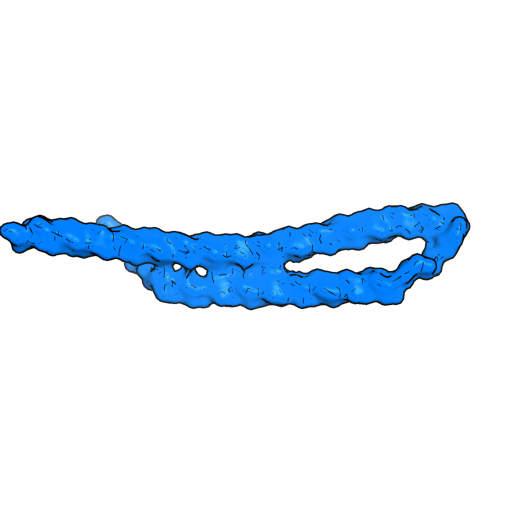M 586 C C . VAL A 1 82 ? 10.333 2.322 -16.256 1.00 93.56 82 VAL A C 1
ATOM 588 O O . VAL A 1 82 ? 10.983 2.187 -17.289 1.00 93.56 82 VAL A O 1
ATOM 591 N N . LYS A 1 83 ? 9.916 3.522 -15.837 1.00 93.88 83 LYS A N 1
ATOM 592 C CA . LYS A 1 83 ? 10.129 4.751 -16.610 1.00 93.88 83 LYS A CA 1
ATOM 593 C C . LYS A 1 83 ? 11.612 5.058 -16.840 1.00 93.88 83 LYS A C 1
ATOM 595 O O . LYS A 1 83 ? 11.977 5.551 -17.907 1.00 93.88 83 LYS A O 1
ATOM 600 N N . VAL A 1 84 ? 12.472 4.778 -15.858 1.00 91.50 84 VAL A N 1
ATOM 601 C CA . VAL A 1 84 ? 13.929 4.905 -16.020 1.00 91.50 84 VAL A CA 1
ATOM 602 C C . VAL A 1 84 ? 14.447 3.899 -17.049 1.00 91.50 84 VAL A C 1
ATOM 604 O O . VAL A 1 84 ? 15.204 4.295 -17.934 1.00 91.50 84 VAL A O 1
ATOM 607 N N . ALA A 1 85 ? 14.011 2.638 -16.983 1.00 91.38 85 ALA A N 1
ATOM 608 C CA . ALA A 1 85 ? 14.399 1.605 -17.945 1.00 91.38 85 ALA A CA 1
ATOM 609 C C . ALA A 1 85 ? 14.005 1.973 -19.387 1.00 91.38 85 ALA A C 1
ATOM 611 O O . ALA A 1 85 ? 14.831 1.894 -20.297 1.00 91.38 85 ALA A O 1
ATOM 612 N N . ASP A 1 86 ? 12.773 2.446 -19.588 1.00 92.19 86 ASP A N 1
ATOM 613 C CA . ASP A 1 86 ? 12.279 2.874 -20.901 1.00 92.19 86 ASP A CA 1
ATOM 614 C C . ASP A 1 86 ? 13.071 4.073 -21.441 1.00 92.19 86 ASP A C 1
ATOM 616 O O . ASP A 1 86 ? 13.423 4.121 -22.622 1.00 92.19 86 ASP A O 1
ATOM 620 N N . GLY A 1 87 ? 13.409 5.026 -20.565 1.00 91.12 87 GLY A N 1
ATOM 621 C CA . GLY A 1 87 ? 14.228 6.183 -20.917 1.00 91.12 87 GLY A CA 1
ATOM 622 C C . GLY A 1 87 ? 15.646 5.811 -21.357 1.00 91.12 87 GLY A C 1
ATOM 623 O O . GLY A 1 87 ? 16.169 6.435 -22.280 1.00 91.12 87 GLY A O 1
ATOM 624 N N . MET A 1 88 ? 16.258 4.800 -20.734 1.00 87.69 88 MET A N 1
ATOM 625 C CA . MET A 1 88 ? 17.585 4.305 -21.124 1.00 87.69 88 MET A CA 1
ATOM 626 C C . MET A 1 88 ? 17.536 3.607 -22.483 1.00 87.69 88 MET A C 1
ATOM 628 O O . MET A 1 88 ? 18.245 4.007 -23.402 1.00 87.69 88 MET A O 1
ATOM 632 N N . GLN A 1 89 ? 16.610 2.662 -22.661 1.00 88.88 89 GLN A N 1
ATOM 633 C CA . GLN A 1 89 ? 16.471 1.925 -23.918 1.00 88.88 89 GLN A CA 1
ATOM 634 C C . GLN A 1 89 ? 16.144 2.846 -25.107 1.00 88.88 89 GLN A C 1
ATOM 636 O O . GLN A 1 89 ? 16.640 2.646 -26.215 1.00 88.88 89 GLN A O 1
ATOM 641 N N . SER A 1 90 ? 15.336 3.887 -24.879 1.00 89.38 90 SER A N 1
ATOM 642 C CA . SER A 1 90 ? 15.035 4.910 -25.886 1.00 89.38 90 SER A CA 1
ATOM 643 C C . SER A 1 90 ? 16.286 5.692 -26.308 1.00 89.38 90 SER A C 1
ATOM 645 O O . SER A 1 90 ? 16.512 5.893 -27.501 1.00 89.38 90 SER A O 1
ATOM 647 N N . ARG A 1 91 ? 17.129 6.096 -25.348 1.00 86.44 91 ARG A N 1
ATOM 648 C CA . ARG A 1 91 ? 18.387 6.807 -25.628 1.00 86.44 91 ARG A CA 1
ATOM 649 C C . ARG A 1 91 ? 19.378 5.934 -26.382 1.00 86.44 91 ARG A C 1
ATOM 651 O O . ARG A 1 91 ? 19.983 6.419 -27.333 1.00 86.44 91 ARG A O 1
ATOM 658 N N . ASP A 1 92 ? 19.501 4.665 -26.010 1.00 85.50 92 ASP A N 1
ATOM 659 C CA . ASP A 1 92 ? 20.388 3.730 -26.701 1.00 85.50 92 ASP A CA 1
ATOM 660 C C . ASP A 1 92 ? 19.961 3.523 -28.156 1.00 85.50 92 ASP A C 1
ATOM 662 O O . ASP A 1 92 ? 20.796 3.584 -29.057 1.00 85.50 92 ASP A O 1
ATOM 666 N N . ALA A 1 93 ? 18.657 3.381 -28.413 1.00 85.62 93 ALA A N 1
ATOM 667 C CA . ALA A 1 93 ? 18.129 3.268 -29.771 1.00 85.62 93 ALA A CA 1
ATOM 668 C C . ALA A 1 93 ? 18.400 4.528 -30.616 1.00 85.62 93 ALA A C 1
ATOM 670 O O . ALA A 1 93 ? 18.809 4.421 -31.773 1.00 85.62 93 ALA A O 1
ATOM 671 N N . VAL A 1 94 ? 18.211 5.722 -30.039 1.00 87.94 94 VAL A N 1
ATOM 672 C CA . VAL A 1 94 ? 18.502 7.001 -30.714 1.00 87.94 94 VAL A CA 1
ATOM 673 C C . VAL A 1 94 ? 19.995 7.141 -31.008 1.00 87.94 94 VAL A C 1
ATOM 675 O O . VAL A 1 94 ? 20.368 7.518 -32.120 1.00 87.94 94 VAL A O 1
ATOM 678 N N . ASN A 1 95 ? 20.852 6.802 -30.045 1.00 85.44 95 ASN A N 1
ATOM 679 C CA . ASN A 1 95 ? 22.299 6.861 -30.215 1.00 85.44 95 ASN A CA 1
ATOM 680 C C . ASN A 1 95 ? 22.767 5.893 -31.306 1.00 85.44 95 ASN A C 1
ATOM 682 O O . ASN A 1 95 ? 23.521 6.311 -32.179 1.00 85.44 95 ASN A O 1
ATOM 686 N N . ALA A 1 96 ? 22.277 4.648 -31.305 1.00 86.50 96 ALA A N 1
ATOM 687 C CA . ALA A 1 96 ? 22.602 3.644 -32.318 1.00 86.50 96 ALA A CA 1
ATOM 688 C C . ALA A 1 96 ? 22.188 4.076 -33.736 1.00 86.50 96 ALA A C 1
ATOM 690 O O . ALA A 1 96 ? 22.926 3.862 -34.699 1.00 86.50 96 ALA A O 1
ATOM 691 N N . ALA A 1 97 ? 21.024 4.719 -33.876 1.00 85.56 97 ALA A N 1
ATOM 692 C CA . ALA A 1 97 ? 20.580 5.272 -35.153 1.00 85.56 97 ALA A CA 1
ATOM 693 C C . ALA A 1 97 ? 21.490 6.418 -35.631 1.00 85.56 97 ALA A C 1
ATOM 695 O O . ALA A 1 97 ? 21.837 6.475 -36.812 1.00 85.56 97 ALA A O 1
ATOM 696 N N . ALA A 1 98 ? 21.913 7.302 -34.721 1.00 86.19 98 ALA A N 1
ATOM 697 C CA . ALA A 1 98 ? 22.811 8.408 -35.039 1.00 86.19 98 ALA A CA 1
ATOM 698 C C . ALA A 1 98 ? 24.207 7.923 -35.466 1.00 86.19 98 ALA A C 1
ATOM 700 O O . ALA A 1 98 ? 24.740 8.421 -36.454 1.00 86.19 98 ALA A O 1
ATOM 701 N N . THR A 1 99 ? 24.788 6.929 -34.784 1.00 81.69 99 THR A N 1
ATOM 702 C CA . THR A 1 99 ? 26.076 6.345 -35.201 1.00 81.69 99 THR A CA 1
ATOM 703 C C . THR A 1 99 ? 25.986 5.649 -36.552 1.00 81.69 99 THR A C 1
ATOM 705 O O . THR A 1 99 ? 26.882 5.833 -37.372 1.00 81.69 99 THR A O 1
ATOM 708 N N . ASN A 1 100 ? 24.908 4.909 -36.829 1.00 79.81 100 ASN A N 1
ATOM 709 C CA . ASN A 1 100 ? 24.718 4.282 -38.140 1.00 79.81 100 ASN A CA 1
ATOM 710 C C . ASN A 1 100 ? 24.584 5.313 -39.273 1.00 79.81 100 ASN A C 1
ATOM 712 O O . ASN A 1 100 ? 25.093 5.073 -40.362 1.00 79.81 100 ASN A O 1
ATOM 716 N N . GLY A 1 101 ? 23.947 6.461 -39.022 1.00 73.69 101 GLY A N 1
ATOM 717 C CA . GLY A 1 101 ? 23.830 7.546 -40.005 1.00 73.69 101 GLY A CA 1
ATOM 718 C C . GLY A 1 101 ? 25.116 8.349 -40.235 1.00 73.69 101 GLY A C 1
ATOM 719 O O . GLY A 1 101 ? 25.230 9.029 -41.246 1.00 73.69 101 GLY A O 1
ATOM 720 N N . LEU A 1 102 ? 26.086 8.281 -39.317 1.00 69.25 102 LEU A N 1
ATOM 721 C CA . LEU A 1 102 ? 27.415 8.892 -39.472 1.00 69.25 102 LEU A CA 1
ATOM 722 C C . LEU A 1 102 ? 28.425 7.960 -40.167 1.00 69.25 102 LEU A C 1
ATOM 724 O O . LEU A 1 102 ? 29.503 8.409 -40.546 1.00 69.25 102 LEU A O 1
ATOM 728 N N . ALA A 1 103 ? 28.104 6.669 -40.296 1.00 62.56 103 ALA A N 1
ATOM 729 C CA . ALA A 1 103 ? 28.949 5.658 -40.936 1.00 62.56 103 ALA A CA 1
ATOM 730 C C . ALA A 1 103 ? 28.688 5.500 -42.452 1.00 62.56 103 ALA A C 1
ATOM 732 O O . ALA A 1 103 ? 29.322 4.658 -43.090 1.00 62.56 103 ALA A O 1
ATOM 733 N N . THR A 1 104 ? 27.767 6.292 -43.012 1.00 50.41 104 THR A N 1
ATOM 734 C CA . THR A 1 104 ? 27.439 6.395 -44.448 1.00 50.41 104 THR A CA 1
ATOM 735 C C . THR A 1 104 ? 27.927 7.712 -45.024 1.00 50.41 104 THR A C 1
ATOM 737 O O . THR A 1 104 ? 28.445 7.696 -46.160 1.00 50.41 104 THR A O 1
#

Foldseek 3Di:
DDPPDDDLVVLLVVLVVLLVVLVVLVVVLVVLVVVVVVVPQPQDPDPRSVVCCVVVVVVSVVVSVVSNVVSVVSNVVSVVSNVVSVVVVVVVVVVVVVVVVVVD

Nearest PDB structures (foldseek):
  3zx6-assembly1_B  TM=4.075E-01  e=9.115E+00  Archaeoglobus fulgidus DSM 4304
  2ysu-assembly1_B  TM=3.874E-01  e=9.115E+00  Escherichia coli
  5da9-assembly1_A  TM=3.221E-01  e=7.129E+00  Thermochaetoides thermophila DSM 1495

pLDDT: mean 88.34, std 10.82, range [39.72, 97.69]

Mean predicted aligned error: 7.02 Å

Sequence (104 aa):
MTSLDVDPEALRRTSSRFDDAASTVAAALTKLRQTLDAGGECWGTDAAGQAFAKNYEQAAEAGLKSIDGLAGVFTKLGAAVVKVADGMQSRDAVNAAATNGLAT

InterPro domains:
  IPR010310 Type VII secretion system ESAT-6-like [PF06013] (4-85)
  IPR036689 ESAT-6-like superfamily [SSF140453] (4-101)

Solvent-accessible surface area (backbone atoms only — not comparable to full-atom values): 5654 Å² total; per-residue (Å²): 133,86,81,83,86,74,62,41,65,61,38,42,61,51,21,57,58,24,44,53,51,17,50,52,40,48,53,51,48,52,53,50,51,53,54,57,62,73,57,58,91,76,58,58,92,49,76,67,16,50,54,46,48,57,54,50,53,52,51,51,53,52,51,53,55,51,47,52,51,50,22,54,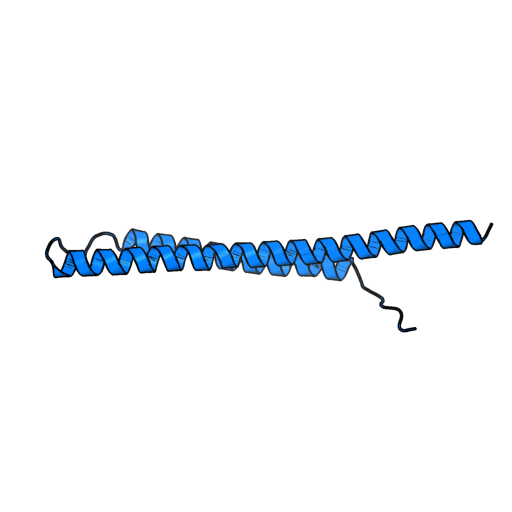49,29,45,50,52,18,53,50,37,37,53,52,22,53,53,51,56,52,49,52,53,53,51,53,53,54,55,59,66,70,75,110

Radius of gyration: 24.49 Å; Cα contacts (8 Å, |Δi|>4): 61; chains: 1; bounding box: 58×18×74 Å

Organism: NCBI:txid228602